Protein AF-A0A3D9ZTB0-F1 (afdb_monomer_lite)

Foldseek 3Di:
DDECAVVLVVCQPPFDPFALVNQVQLLVQLCVVPVQWDWDDDPPQWQWIFTDGPPGTAKIAGGRHLEMEGAPVCQVSSCVSPVRRDYDHDNDQFFQPYAYDPVSCCSPLCVPDPPDPPDDNGTGGNVVSTDRPD

Secondary structure (DSSP, 8-state):
-EE-HHHHHTTTTS--S--HHHHHHHHHHHHTT-TT-EEE--TTT-SEEEEE-SSSEEEEEESSSSEEEE-HHHHHHHHHH-TTSEEEE-S-SSS--EE--HHHHHHTT-SS----TT--TTSB-SGGG-----

pLDDT: mean 88.01, std 11.03, range [34.78, 97.5]

Radius of gyration: 13.87 Å; chains: 1; bounding box: 35×29×36 Å

Organism: NCBI:txid53367

Structure (mmCIF, N/CA/C/O backbone):
data_AF-A0A3D9ZTB0-F1
#
_entry.id   AF-A0A3D9ZTB0-F1
#
loop_
_atom_site.group_PDB
_atom_site.id
_atom_site.type_symbol
_atom_site.label_atom_id
_atom_site.label_alt_id
_atom_site.label_comp_id
_atom_site.label_asym_id
_atom_site.label_entity_id
_atom_site.label_seq_id
_atom_site.pdbx_PDB_ins_code
_atom_site.Cartn_x
_atom_site.Cartn_y
_atom_site.Cartn_z
_atom_site.occupancy
_atom_site.B_iso_or_equiv
_atom_site.auth_seq_id
_atom_site.auth_comp_id
_atom_site.auth_asym_id
_atom_site.auth_atom_id
_atom_site.pdbx_PDB_model_num
ATOM 1 N N . MET A 1 1 ? 12.210 -13.011 3.843 1.00 88.06 1 MET A N 1
ATOM 2 C CA . MET A 1 1 ? 12.135 -12.554 2.445 1.00 88.06 1 MET A CA 1
ATOM 3 C C . MET A 1 1 ? 10.846 -12.997 1.757 1.00 88.06 1 MET A C 1
ATOM 5 O O . MET A 1 1 ? 10.566 -14.187 1.631 1.00 88.06 1 MET A O 1
ATOM 9 N N . ILE A 1 2 ? 10.070 -12.006 1.341 1.00 92.69 2 ILE A N 1
ATOM 10 C CA . ILE A 1 2 ? 8.742 -12.033 0.744 1.00 92.69 2 ILE A CA 1
ATOM 11 C C . ILE A 1 2 ? 8.911 -11.706 -0.740 1.00 92.69 2 ILE A C 1
ATOM 13 O O . ILE A 1 2 ? 9.465 -10.667 -1.091 1.00 92.69 2 ILE A O 1
ATOM 17 N N . ASP A 1 3 ? 8.445 -12.600 -1.609 1.00 94.94 3 ASP A N 1
ATOM 18 C CA . ASP A 1 3 ? 8.518 -12.412 -3.058 1.00 94.94 3 ASP A CA 1
ATOM 19 C C . ASP A 1 3 ? 7.248 -11.740 -3.588 1.00 94.94 3 ASP A C 1
ATOM 21 O O . ASP A 1 3 ? 6.138 -12.250 -3.406 1.00 94.94 3 ASP A O 1
ATOM 25 N N . LEU A 1 4 ? 7.411 -10.584 -4.232 1.00 95.06 4 LEU A N 1
ATOM 26 C CA . LEU A 1 4 ? 6.307 -9.810 -4.791 1.00 95.06 4 LEU A CA 1
ATOM 27 C C . LEU A 1 4 ? 5.884 -10.293 -6.182 1.00 95.06 4 LEU A C 1
ATOM 29 O O . LEU A 1 4 ? 4.791 -9.947 -6.631 1.00 95.06 4 LEU A O 1
ATOM 33 N N . ASP A 1 5 ? 6.696 -11.100 -6.865 1.00 95.06 5 ASP A N 1
ATOM 34 C CA . ASP A 1 5 ? 6.529 -11.398 -8.288 1.00 95.06 5 ASP A CA 1
ATOM 35 C C . ASP A 1 5 ? 5.163 -11.973 -8.636 1.00 95.06 5 ASP A C 1
ATOM 37 O O . ASP A 1 5 ? 4.540 -11.543 -9.606 1.00 95.06 5 ASP A O 1
ATOM 41 N N . ASP A 1 6 ? 4.676 -12.931 -7.850 1.00 92.38 6 ASP A N 1
ATOM 42 C CA . ASP A 1 6 ? 3.381 -13.563 -8.101 1.00 92.38 6 ASP A CA 1
ATOM 43 C C . ASP A 1 6 ? 2.226 -12.567 -7.964 1.00 92.38 6 ASP A C 1
ATOM 45 O O . ASP A 1 6 ? 1.279 -12.608 -8.752 1.00 92.38 6 ASP A O 1
ATOM 49 N N . THR A 1 7 ? 2.339 -11.631 -7.018 1.00 92.62 7 THR A N 1
ATOM 50 C CA . THR A 1 7 ? 1.354 -10.562 -6.820 1.00 92.62 7 THR A CA 1
ATOM 51 C C . THR A 1 7 ? 1.404 -9.571 -7.979 1.00 92.62 7 THR A C 1
ATOM 53 O O . THR A 1 7 ? 0.384 -9.294 -8.607 1.00 92.62 7 THR A O 1
ATOM 56 N N . LEU A 1 8 ? 2.595 -9.073 -8.314 1.00 93.00 8 LEU A N 1
ATOM 57 C CA . LEU A 1 8 ? 2.764 -8.043 -9.340 1.00 93.00 8 LEU A CA 1
ATOM 58 C C . LEU A 1 8 ? 2.429 -8.565 -10.739 1.00 93.00 8 LEU A C 1
ATOM 60 O O . LEU A 1 8 ? 1.814 -7.856 -11.537 1.00 93.00 8 LEU A O 1
ATOM 64 N N . ARG A 1 9 ? 2.766 -9.826 -11.035 1.00 93.69 9 ARG A N 1
ATOM 65 C CA . ARG A 1 9 ? 2.491 -10.459 -12.331 1.00 93.69 9 ARG A CA 1
ATOM 66 C C . ARG A 1 9 ? 1.000 -10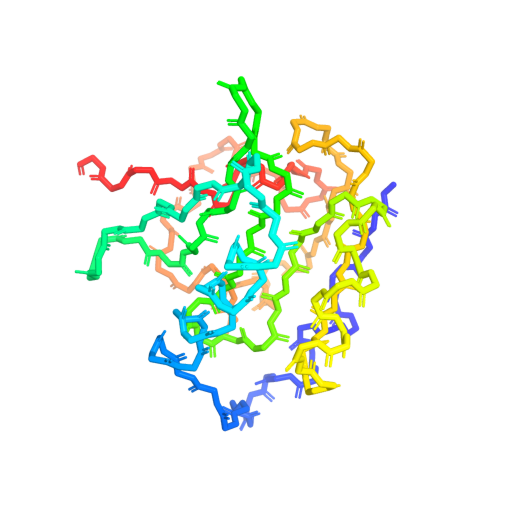.491 -12.660 1.00 93.69 9 ARG A C 1
ATOM 68 O O . ARG A 1 9 ? 0.659 -10.413 -13.837 1.00 93.69 9 ARG A O 1
ATOM 75 N N . ALA A 1 10 ? 0.123 -10.552 -11.656 1.00 90.25 10 ALA A N 1
ATOM 76 C CA . ALA A 1 10 ? -1.325 -10.518 -11.858 1.00 90.25 10 ALA A CA 1
ATOM 77 C C . ALA A 1 10 ? -1.830 -9.184 -12.441 1.00 90.25 10 ALA A C 1
ATOM 79 O O . ALA A 1 10 ? -2.918 -9.147 -13.014 1.00 90.25 10 ALA A O 1
ATOM 80 N N . TRP A 1 11 ? -1.055 -8.104 -12.318 1.00 90.38 11 TRP A N 1
ATOM 81 C CA . TRP A 1 11 ? -1.440 -6.761 -12.767 1.00 90.38 11 TRP A CA 1
ATOM 82 C C . TRP A 1 11 ? -0.719 -6.304 -14.035 1.00 90.38 11 TRP A C 1
ATOM 84 O O . TRP A 1 11 ? -1.085 -5.285 -14.625 1.00 90.38 11 TRP A O 1
ATOM 94 N N . VAL A 1 12 ? 0.278 -7.059 -14.499 1.00 88.81 12 VAL A N 1
ATOM 95 C CA . VAL A 1 12 ? 0.994 -6.738 -15.737 1.00 88.81 12 VAL A CA 1
ATOM 96 C C . VAL A 1 12 ? 0.054 -6.876 -16.935 1.00 88.81 12 VAL A C 1
ATOM 98 O O . VAL A 1 12 ? -0.514 -7.935 -17.188 1.00 88.81 12 VAL A O 1
ATOM 101 N N . GLY A 1 13 ? -0.098 -5.791 -17.698 1.00 82.56 13 GLY A N 1
ATOM 102 C CA . GLY A 1 13 ? -0.901 -5.756 -18.927 1.00 82.56 13 GLY A CA 1
ATOM 103 C C . GLY A 1 13 ? -2.418 -5.671 -18.721 1.00 82.56 13 GLY A C 1
ATOM 104 O O . GLY A 1 13 ? -3.142 -5.444 -19.687 1.00 82.56 13 GLY A O 1
ATOM 105 N N . SER A 1 14 ? -2.899 -5.798 -17.484 1.00 83.25 14 SER A N 1
ATOM 106 C CA . SER A 1 14 ? -4.304 -5.619 -17.121 1.00 83.25 14 SER A CA 1
ATOM 107 C C . SER A 1 14 ? -4.378 -4.935 -15.756 1.00 83.25 14 SER A C 1
ATOM 109 O O . SER A 1 14 ? -4.526 -5.620 -14.740 1.00 83.25 14 SER A O 1
ATOM 111 N N . PRO A 1 15 ? -4.236 -3.598 -15.708 1.00 76.50 15 PRO A N 1
ATOM 112 C CA . PRO A 1 15 ? -4.261 -2.884 -14.446 1.00 76.50 15 PRO A CA 1
ATOM 113 C C . PRO A 1 15 ? -5.617 -3.098 -13.751 1.00 76.50 15 PRO A C 1
ATOM 115 O O . PRO A 1 15 ? -6.657 -3.115 -14.416 1.00 76.50 15 PRO A O 1
ATOM 118 N N . PRO A 1 16 ? -5.617 -3.289 -12.426 1.00 84.56 16 PRO A N 1
ATOM 119 C CA . PRO A 1 16 ? -6.837 -3.482 -11.655 1.00 84.56 16 PRO A CA 1
ATOM 120 C C . PRO A 1 16 ? -7.722 -2.231 -11.695 1.00 84.56 16 PRO A C 1
ATOM 122 O O . PRO A 1 16 ? -7.234 -1.116 -11.883 1.00 84.56 16 PRO A O 1
ATOM 125 N N . GLU A 1 17 ? -9.024 -2.401 -11.451 1.00 88.50 17 GLU A N 1
ATOM 126 C CA . GLU A 1 17 ? -9.951 -1.286 -11.215 1.00 88.50 17 GLU A CA 1
ATOM 127 C C . GLU A 1 17 ? -9.675 -0.654 -9.836 1.00 88.50 17 GLU A C 1
ATOM 129 O O . GLU A 1 17 ? -10.421 -0.823 -8.874 1.00 88.50 17 GLU A O 1
ATOM 134 N N . TRP A 1 18 ? -8.550 0.052 -9.731 1.00 94.25 18 TRP A N 1
ATOM 135 C CA . TRP A 1 18 ? -8.067 0.721 -8.529 1.00 94.25 18 TRP A CA 1
ATOM 136 C C . TRP A 1 18 ? -7.726 2.183 -8.822 1.00 94.25 18 TRP A C 1
ATOM 138 O O . TRP A 1 18 ? -7.476 2.573 -9.961 1.00 94.25 18 TRP A O 1
ATOM 148 N N . SER A 1 19 ? -7.763 3.028 -7.794 1.00 93.88 19 SER A N 1
ATOM 149 C CA . SER A 1 19 ? -7.476 4.459 -7.927 1.00 93.88 19 SER A CA 1
ATOM 150 C C . SER A 1 19 ? -6.984 5.048 -6.614 1.00 93.88 19 SER A C 1
ATOM 152 O O . SER A 1 19 ? -7.267 4.509 -5.543 1.00 93.88 19 SER A O 1
ATOM 154 N N . SER A 1 20 ? -6.356 6.220 -6.689 1.00 94.50 20 SER A N 1
ATOM 155 C CA . SER A 1 20 ? -5.921 6.969 -5.508 1.00 94.50 20 SER A CA 1
ATOM 156 C C . SER A 1 20 ? -7.092 7.285 -4.574 1.00 94.50 20 SER A C 1
ATOM 158 O O . SER A 1 20 ? -6.991 7.109 -3.366 1.00 94.50 20 SER A O 1
ATOM 160 N N . ALA A 1 21 ? -8.259 7.617 -5.132 1.00 95.75 21 ALA A N 1
ATOM 161 C CA . ALA A 1 21 ? -9.482 7.816 -4.359 1.00 95.75 21 ALA A CA 1
ATOM 162 C C . ALA A 1 21 ? -9.978 6.529 -3.669 1.00 95.75 21 ALA A C 1
ATOM 164 O O . ALA A 1 21 ? -10.614 6.604 -2.619 1.00 95.75 21 ALA A O 1
ATOM 165 N N . ALA A 1 22 ? -9.746 5.347 -4.251 1.00 96.50 22 ALA A N 1
ATOM 166 C CA . ALA A 1 22 ? -10.058 4.075 -3.598 1.00 96.50 22 ALA A CA 1
ATOM 167 C C . ALA A 1 22 ? -9.080 3.784 -2.452 1.00 96.50 22 ALA A C 1
ATOM 169 O O . ALA A 1 22 ? -9.534 3.486 -1.346 1.00 96.50 22 ALA A O 1
ATOM 170 N N . ALA A 1 23 ? -7.779 3.972 -2.687 1.00 96.94 23 ALA A N 1
ATOM 171 C CA . ALA A 1 23 ? -6.742 3.840 -1.667 1.00 96.94 23 ALA A CA 1
ATOM 172 C C . ALA A 1 23 ? -6.988 4.778 -0.475 1.00 96.94 23 ALA A C 1
ATOM 174 O O . ALA A 1 23 ? -6.985 4.337 0.673 1.00 96.94 23 ALA A O 1
ATOM 175 N N . GLU A 1 24 ? -7.295 6.051 -0.733 1.00 97.06 24 GLU A N 1
ATOM 176 C CA . GLU A 1 24 ? -7.562 7.043 0.311 1.00 97.06 24 GLU A CA 1
ATOM 177 C C . GLU A 1 24 ? -8.804 6.678 1.133 1.00 97.06 24 GLU A C 1
ATOM 179 O O . GLU A 1 24 ? -8.791 6.757 2.363 1.00 97.06 24 GLU A O 1
ATOM 184 N N . ARG A 1 25 ? -9.883 6.228 0.476 1.00 97.00 25 ARG A N 1
ATOM 185 C CA . ARG A 1 25 ? -11.085 5.749 1.178 1.00 97.00 25 ARG A CA 1
ATOM 186 C C . ARG A 1 25 ? -10.789 4.536 2.052 1.00 97.00 25 ARG A C 1
ATOM 188 O O . ARG A 1 25 ? -11.340 4.459 3.149 1.00 97.00 25 ARG A O 1
ATOM 195 N N . LEU A 1 26 ? -9.967 3.601 1.573 1.00 97.50 26 LEU A N 1
ATOM 196 C CA . LEU A 1 26 ? -9.545 2.439 2.351 1.00 97.50 26 LEU A CA 1
ATOM 197 C C . LEU A 1 26 ? -8.752 2.881 3.587 1.00 97.50 26 LEU A C 1
ATOM 199 O O . LEU A 1 26 ? -9.135 2.531 4.701 1.00 97.50 26 LEU A O 1
ATOM 203 N N . ALA A 1 27 ? -7.718 3.705 3.406 1.00 97.19 27 ALA A N 1
ATOM 204 C CA . ALA A 1 27 ? -6.882 4.192 4.500 1.00 97.19 27 ALA A CA 1
ATOM 205 C C . ALA A 1 27 ? -7.705 4.949 5.554 1.00 97.19 27 ALA A C 1
ATOM 207 O O . ALA A 1 27 ? -7.664 4.608 6.734 1.00 97.19 27 ALA A O 1
ATOM 208 N N . LYS A 1 28 ? -8.550 5.900 5.133 1.00 96.62 28 LYS A N 1
ATOM 209 C CA . LYS A 1 28 ? -9.437 6.642 6.046 1.00 96.62 28 LYS A CA 1
ATOM 210 C C . LYS A 1 28 ? -10.423 5.737 6.778 1.00 96.62 28 LYS A C 1
ATOM 212 O O . LYS A 1 28 ? -10.718 5.988 7.940 1.00 96.62 28 LYS A O 1
ATOM 217 N N . ARG A 1 29 ? -10.944 4.691 6.126 1.00 96.69 29 ARG A N 1
ATOM 218 C CA . ARG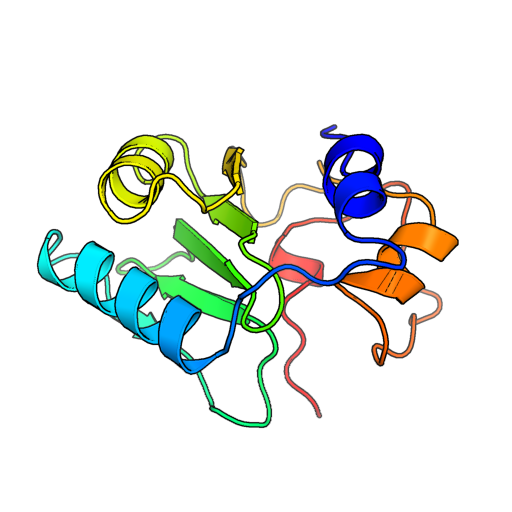 A 1 29 ? -11.851 3.726 6.766 1.00 96.69 29 ARG A CA 1
ATOM 219 C C . ARG A 1 29 ? -11.142 2.926 7.855 1.00 96.69 29 ARG A C 1
ATOM 221 O O . ARG A 1 29 ? -11.739 2.709 8.903 1.00 96.69 29 ARG A O 1
ATOM 228 N N . VAL A 1 30 ? -9.910 2.487 7.602 1.00 96.12 30 VAL A N 1
ATOM 229 C CA . VAL A 1 30 ? -9.109 1.749 8.589 1.00 96.12 30 VAL A CA 1
ATOM 230 C C . VAL A 1 30 ? -8.736 2.655 9.761 1.00 96.12 30 VAL A C 1
ATOM 232 O O . VAL A 1 30 ? -8.984 2.271 10.899 1.00 96.12 30 VAL A O 1
ATOM 235 N N . ALA A 1 31 ? -8.246 3.868 9.491 1.00 95.56 31 ALA A N 1
ATOM 236 C CA . ALA A 1 31 ? -7.904 4.844 10.526 1.00 95.56 31 ALA A CA 1
ATOM 237 C C . ALA A 1 31 ? -9.118 5.267 11.371 1.00 95.56 31 ALA A C 1
ATOM 239 O O . ALA A 1 31 ? -9.038 5.339 12.586 1.00 95.56 31 ALA A O 1
ATOM 240 N N . ALA A 1 32 ? -10.297 5.452 10.767 1.00 93.88 32 ALA A N 1
ATOM 241 C CA . ALA A 1 32 ? -11.514 5.775 11.520 1.00 93.88 32 ALA A CA 1
ATOM 242 C C . ALA A 1 32 ? -11.971 4.662 12.489 1.00 93.88 32 ALA A C 1
ATOM 244 O O . ALA A 1 32 ? -12.824 4.910 13.338 1.00 93.88 32 ALA A O 1
ATOM 245 N N . GLY A 1 33 ? -11.462 3.435 12.334 1.00 90.81 33 GLY A N 1
ATOM 246 C CA . GLY A 1 33 ? -11.711 2.315 13.242 1.00 90.81 33 GLY A CA 1
ATOM 247 C C . GLY A 1 33 ? -10.626 2.117 14.305 1.00 90.81 33 GLY A C 1
ATOM 248 O O . GLY A 1 33 ? -10.684 1.120 15.028 1.00 90.81 33 GLY A O 1
ATOM 249 N N . ASP A 1 34 ? -9.629 3.002 14.367 1.00 89.56 34 ASP A N 1
ATOM 250 C CA . ASP A 1 34 ? -8.477 2.903 15.257 1.00 89.56 34 ASP A CA 1
ATOM 251 C C . ASP A 1 34 ? -7.958 4.303 15.623 1.00 89.56 34 ASP A C 1
ATOM 253 O O . ASP A 1 34 ? -7.255 4.936 14.840 1.00 89.56 34 ASP A O 1
ATOM 257 N N . ASP A 1 35 ? -8.292 4.782 16.825 1.00 85.06 35 ASP A N 1
ATOM 258 C CA . ASP A 1 35 ? -7.937 6.135 17.288 1.00 85.06 35 ASP A CA 1
ATOM 259 C C . ASP A 1 35 ? -6.417 6.380 17.376 1.00 85.06 35 ASP A C 1
ATOM 261 O O . ASP A 1 35 ? -5.992 7.520 17.555 1.00 85.06 35 ASP A O 1
ATOM 265 N N . GLN A 1 36 ? -5.599 5.329 17.259 1.00 89.31 36 GLN A N 1
ATOM 266 C CA . GLN A 1 36 ? -4.140 5.416 17.242 1.00 89.31 36 GLN A CA 1
ATOM 267 C C . GLN A 1 36 ? -3.561 5.533 15.829 1.00 89.31 36 GLN A C 1
ATOM 269 O O . GLN A 1 36 ? -2.348 5.631 15.697 1.00 89.31 36 GLN A O 1
ATOM 274 N N . LEU A 1 37 ? -4.379 5.492 14.772 1.00 93.50 37 LEU A N 1
ATOM 275 C CA . LEU A 1 37 ? -3.906 5.571 13.392 1.00 93.50 37 LEU A CA 1
ATOM 276 C C . LEU A 1 37 ? -4.212 6.920 12.748 1.00 93.50 37 LEU A C 1
ATOM 278 O O . LEU A 1 37 ? -5.366 7.325 12.605 1.00 93.50 37 LEU A O 1
ATOM 282 N N . ALA A 1 38 ? -3.170 7.560 12.232 1.00 94.19 38 ALA A N 1
ATOM 283 C CA . ALA A 1 38 ? -3.269 8.721 11.363 1.00 94.19 38 ALA A CA 1
ATOM 284 C C . ALA A 1 38 ? -3.003 8.338 9.900 1.00 94.19 38 ALA A C 1
ATOM 286 O O . ALA A 1 38 ? -2.168 7.485 9.598 1.00 94.19 38 ALA A O 1
ATOM 287 N N . VAL A 1 39 ? -3.704 9.001 8.976 1.00 95.06 39 VAL A N 1
ATOM 288 C CA . VAL A 1 39 ? -3.431 8.909 7.535 1.00 95.06 39 VAL A CA 1
ATOM 289 C C . VAL A 1 39 ? -2.481 10.037 7.145 1.00 95.06 39 VAL A C 1
ATOM 291 O O . VAL A 1 39 ? -2.801 11.202 7.375 1.00 95.06 39 VAL A O 1
ATOM 294 N N . SER A 1 40 ? -1.360 9.694 6.514 1.00 92.06 40 SER A N 1
ATOM 295 C CA . SER A 1 40 ? -0.404 10.640 5.930 1.00 92.06 40 SER A CA 1
ATOM 296 C C . SER A 1 40 ? -0.232 10.348 4.440 1.00 92.06 40 SER A C 1
ATOM 298 O O . SER A 1 40 ? 0.072 9.215 4.060 1.00 92.06 40 SER A O 1
ATOM 300 N N . TRP A 1 41 ? -0.509 11.343 3.596 1.00 91.81 41 TRP A N 1
ATOM 301 C CA . TRP A 1 41 ? -0.413 11.246 2.139 1.00 91.81 41 TRP A CA 1
ATOM 302 C C . TRP A 1 41 ? -0.478 12.630 1.494 1.00 91.81 41 TRP A C 1
ATOM 304 O O . TRP A 1 41 ? -1.408 13.389 1.785 1.00 91.81 41 TRP A O 1
ATOM 314 N N . GLU A 1 42 ? 0.451 12.920 0.586 1.00 87.62 42 GLU A N 1
ATOM 315 C CA . GLU A 1 42 ? 0.461 14.125 -0.247 1.00 87.62 42 GLU A CA 1
ATOM 316 C C . GLU A 1 42 ? 0.026 13.785 -1.689 1.00 87.62 42 GLU A C 1
ATOM 318 O O . GLU A 1 42 ? 0.786 13.200 -2.469 1.00 87.62 42 GLU A O 1
ATOM 323 N N . PRO A 1 43 ? -1.232 14.089 -2.082 1.00 87.06 43 PRO A N 1
ATOM 324 C CA . PRO A 1 43 ? -1.754 13.679 -3.381 1.00 87.06 43 PRO A CA 1
ATOM 325 C C . PRO A 1 43 ? -1.001 14.323 -4.548 1.00 87.06 43 PRO A C 1
ATOM 327 O O . PRO A 1 43 ? -1.042 15.538 -4.725 1.00 87.06 43 PRO A O 1
ATOM 330 N N . GLY A 1 44 ? -0.424 13.488 -5.410 1.00 82.12 44 GLY A N 1
ATOM 331 C CA . GLY A 1 44 ? 0.325 13.920 -6.595 1.00 82.12 44 GLY A CA 1
ATOM 332 C C . GLY A 1 44 ? 1.831 13.732 -6.453 1.00 82.12 44 GLY A C 1
ATOM 333 O O . GLY A 1 44 ? 2.477 13.483 -7.469 1.00 82.12 44 GLY A O 1
ATOM 334 N N . ASP A 1 45 ? 2.325 13.739 -5.216 1.00 81.44 45 ASP A N 1
ATOM 335 C CA . ASP A 1 45 ? 3.742 13.573 -4.889 1.00 81.44 45 ASP A CA 1
ATOM 336 C C . ASP A 1 45 ? 4.014 12.143 -4.381 1.00 81.44 45 ASP A C 1
ATOM 338 O O . ASP A 1 45 ? 4.961 11.489 -4.816 1.00 81.44 45 ASP A O 1
ATOM 342 N N . ASP A 1 46 ? 3.092 11.588 -3.586 1.00 85.69 46 ASP A N 1
ATOM 343 C CA . ASP A 1 46 ? 3.229 10.256 -2.993 1.00 85.69 46 ASP A CA 1
ATOM 344 C C . ASP A 1 46 ? 2.488 9.151 -3.770 1.00 85.69 46 ASP A C 1
ATOM 346 O O . ASP A 1 46 ? 1.269 9.208 -4.003 1.00 85.69 46 ASP A O 1
ATOM 350 N N . GLU A 1 47 ? 3.192 8.050 -4.064 1.00 89.19 47 GLU A N 1
ATOM 351 C CA . GLU A 1 47 ? 2.594 6.828 -4.634 1.00 89.19 47 GLU A CA 1
ATOM 352 C C . GLU A 1 47 ? 1.985 5.881 -3.577 1.00 89.19 47 GLU A C 1
ATOM 354 O O . GLU A 1 47 ? 1.258 4.932 -3.920 1.00 89.19 47 GLU A O 1
ATOM 359 N N . TRP A 1 48 ? 2.233 6.167 -2.297 1.00 92.12 48 TRP A N 1
ATOM 360 C CA . TRP A 1 48 ? 1.830 5.362 -1.147 1.00 92.12 48 TRP A CA 1
ATOM 361 C C . TRP A 1 48 ? 1.155 6.219 -0.077 1.00 92.12 48 TRP A C 1
ATOM 363 O O . TRP A 1 48 ? 1.635 7.282 0.292 1.00 92.12 48 TRP A O 1
ATOM 373 N N . ILE A 1 49 ? 0.044 5.725 0.458 1.00 94.25 49 ILE A N 1
ATOM 374 C CA . ILE A 1 49 ? -0.664 6.322 1.591 1.00 94.25 49 ILE A CA 1
ATOM 375 C C . ILE A 1 49 ? -0.171 5.641 2.860 1.00 94.25 49 ILE A C 1
ATOM 377 O O . ILE A 1 49 ? -0.313 4.423 2.975 1.00 94.25 49 ILE A O 1
ATOM 381 N N . ARG A 1 50 ? 0.369 6.401 3.814 1.00 94.19 50 ARG A N 1
ATOM 382 C CA . ARG A 1 50 ? 0.856 5.888 5.100 1.00 94.19 50 ARG A CA 1
ATOM 383 C C . ARG A 1 50 ? -0.255 5.879 6.150 1.00 94.19 50 ARG A C 1
ATOM 385 O O . ARG A 1 50 ? -1.006 6.843 6.291 1.00 94.19 50 ARG A O 1
ATOM 392 N N . LEU A 1 51 ? -0.339 4.780 6.893 1.00 94.12 51 LEU A N 1
ATOM 393 C CA . LEU A 1 51 ? -1.087 4.637 8.139 1.00 94.12 51 LEU A CA 1
ATOM 394 C C . LEU A 1 51 ? -0.059 4.556 9.268 1.00 94.12 51 LEU A C 1
ATOM 396 O O . LEU A 1 51 ? 0.624 3.540 9.410 1.00 94.12 51 LEU A O 1
ATOM 400 N N . ALA A 1 52 ? 0.079 5.639 10.024 1.00 91.50 52 ALA A N 1
ATOM 401 C CA . ALA A 1 52 ? 1.081 5.772 11.077 1.00 91.50 52 ALA A CA 1
ATOM 402 C C . ALA A 1 52 ? 0.434 5.733 12.465 1.00 91.50 52 ALA A C 1
ATOM 404 O O . ALA A 1 52 ? -0.650 6.287 12.655 1.00 91.50 52 ALA A O 1
ATOM 405 N N . GLY A 1 53 ? 1.105 5.057 13.398 1.00 85.31 53 GLY A N 1
ATOM 406 C CA . GLY A 1 53 ? 0.867 5.168 14.834 1.00 85.31 53 GLY A CA 1
ATOM 407 C C . GLY A 1 53 ? 1.591 6.373 15.439 1.00 85.31 53 GLY A C 1
ATOM 408 O O . GLY A 1 53 ? 2.094 7.219 14.703 1.00 85.31 53 GLY A O 1
ATOM 409 N N . ASP A 1 54 ? 1.670 6.423 16.772 1.00 78.44 54 ASP A N 1
ATOM 410 C CA . ASP A 1 54 ? 2.332 7.516 17.504 1.00 78.44 54 ASP A CA 1
ATOM 411 C C . ASP A 1 54 ? 3.791 7.741 17.057 1.00 78.44 54 ASP A C 1
ATOM 413 O O . ASP A 1 54 ? 4.191 8.893 16.904 1.00 78.44 54 ASP A O 1
ATOM 417 N N . ASP A 1 55 ? 4.548 6.669 16.782 1.00 75.75 55 ASP A N 1
ATOM 418 C CA . ASP A 1 55 ? 5.972 6.768 16.423 1.00 75.75 55 ASP A CA 1
ATOM 419 C C . ASP A 1 55 ? 6.374 6.008 15.137 1.00 75.75 55 ASP A C 1
ATOM 421 O O . ASP A 1 55 ? 7.444 6.279 14.600 1.00 75.75 55 ASP A O 1
ATOM 425 N N . ASP A 1 56 ? 5.524 5.123 14.588 1.00 87.12 56 ASP A N 1
ATOM 426 C CA . ASP A 1 56 ? 5.916 4.196 13.509 1.00 87.12 56 ASP A CA 1
ATOM 427 C C . ASP A 1 56 ? 4.874 4.058 12.385 1.00 8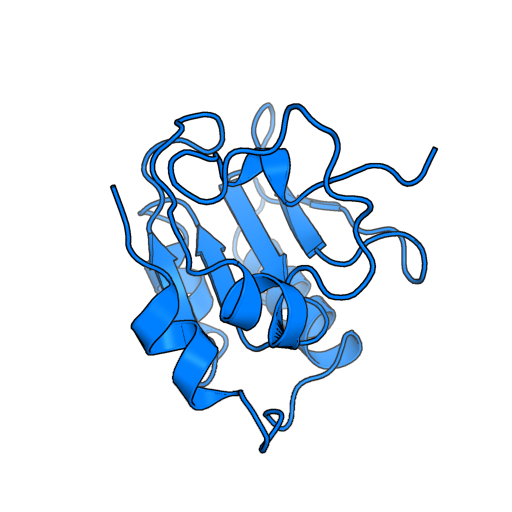7.12 56 ASP A C 1
ATOM 429 O O . ASP A 1 56 ? 3.657 4.124 12.603 1.00 87.12 56 ASP A O 1
ATOM 433 N N . VAL A 1 57 ? 5.343 3.785 11.161 1.00 90.56 57 VAL A N 1
ATOM 434 C CA . VAL A 1 57 ? 4.475 3.398 10.038 1.00 90.56 57 VAL A CA 1
ATOM 435 C C . VAL A 1 57 ? 4.004 1.961 10.241 1.00 90.56 57 VAL A C 1
ATOM 437 O O . VAL A 1 57 ? 4.794 1.023 10.262 1.00 90.56 57 VAL A O 1
ATOM 440 N N . ARG A 1 58 ? 2.688 1.778 10.352 1.00 92.25 58 ARG A N 1
ATOM 441 C CA . ARG A 1 58 ? 2.064 0.472 10.606 1.00 92.25 58 ARG A CA 1
ATOM 442 C C . ARG A 1 58 ? 1.545 -0.200 9.342 1.00 92.25 58 ARG A C 1
ATOM 444 O O . ARG A 1 58 ? 1.433 -1.425 9.274 1.00 92.25 58 ARG A O 1
ATOM 451 N N . ALA A 1 59 ? 1.193 0.602 8.341 1.00 94.56 59 ALA A N 1
ATOM 452 C CA . ALA A 1 59 ? 0.832 0.116 7.020 1.00 94.56 59 ALA A CA 1
ATOM 453 C C . ALA A 1 59 ? 1.021 1.185 5.941 1.00 94.56 59 ALA A C 1
ATOM 455 O O . ALA A 1 59 ? 0.950 2.385 6.208 1.00 94.56 59 ALA A O 1
ATOM 456 N N . THR A 1 60 ? 1.165 0.738 4.699 1.00 95.31 60 THR A N 1
ATOM 457 C CA . THR A 1 60 ? 1.090 1.572 3.503 1.00 95.31 60 THR A CA 1
ATOM 458 C C . THR A 1 60 ? 0.158 0.976 2.467 1.00 95.31 60 THR A C 1
ATOM 460 O O . THR A 1 60 ? 0.047 -0.240 2.334 1.00 95.31 60 THR A O 1
ATOM 463 N N . VAL A 1 61 ? -0.546 1.839 1.735 1.00 96.25 61 VAL A N 1
ATOM 464 C CA . VAL A 1 61 ? -1.494 1.456 0.680 1.00 96.25 61 VAL A CA 1
ATOM 465 C C . VAL A 1 61 ? -1.092 2.137 -0.619 1.00 96.25 61 VAL A C 1
ATOM 467 O O . VAL A 1 61 ? -0.980 3.360 -0.668 1.00 96.25 61 VAL A O 1
ATOM 470 N N . HIS A 1 62 ? -0.909 1.371 -1.688 1.00 94.44 62 HIS A N 1
ATOM 471 C CA . HIS A 1 62 ? -0.524 1.937 -2.974 1.00 94.44 62 HIS A CA 1
ATOM 472 C C . HIS A 1 62 ? -1.707 2.661 -3.635 1.00 94.44 62 HIS A C 1
ATOM 474 O O . HIS A 1 62 ? -2.827 2.153 -3.702 1.00 94.44 62 HIS A O 1
ATOM 480 N N . VAL A 1 63 ? -1.466 3.847 -4.198 1.00 93.19 63 VAL A N 1
ATOM 481 C CA . VAL A 1 63 ? -2.501 4.637 -4.883 1.00 93.19 63 VAL A CA 1
ATOM 482 C C . VAL A 1 63 ? -2.932 4.081 -6.251 1.00 93.19 63 VAL A C 1
ATOM 484 O O . VAL A 1 63 ? -4.012 4.423 -6.727 1.00 93.19 63 VAL A O 1
ATOM 487 N N . ARG A 1 64 ? -2.124 3.231 -6.906 1.00 90.88 64 ARG A N 1
ATOM 488 C CA . ARG A 1 64 ? -2.400 2.700 -8.264 1.00 90.88 64 ARG A CA 1
ATOM 489 C C . ARG A 1 64 ? -2.746 1.218 -8.321 1.00 90.88 64 ARG A C 1
ATOM 491 O O . ARG A 1 64 ? -3.442 0.806 -9.242 1.00 90.88 64 ARG A O 1
ATOM 498 N N . TYR A 1 65 ? -2.319 0.445 -7.331 1.00 93.19 65 TYR A N 1
ATOM 499 C CA . TYR A 1 65 ? -2.599 -0.986 -7.249 1.00 93.19 65 TYR A CA 1
ATOM 500 C C . TYR A 1 65 ? -3.313 -1.300 -5.932 1.00 93.19 65 TYR A C 1
ATOM 502 O O . TYR A 1 65 ? -3.011 -0.651 -4.932 1.00 93.19 65 TYR A O 1
ATOM 510 N N . PRO A 1 66 ? -4.230 -2.286 -5.893 1.00 95.56 66 PRO A N 1
ATOM 511 C CA . PRO A 1 66 ? -4.891 -2.752 -4.682 1.00 95.56 66 PRO A CA 1
ATOM 512 C C . PRO A 1 66 ? -3.894 -3.575 -3.858 1.00 95.56 66 PRO A C 1
ATOM 514 O O . PRO A 1 66 ? -4.056 -4.779 -3.670 1.00 95.56 66 PRO A O 1
ATOM 517 N N . LEU A 1 67 ? -2.827 -2.919 -3.414 1.00 95.75 67 LEU A N 1
ATOM 518 C CA . LEU A 1 67 ? -1.706 -3.473 -2.678 1.00 95.75 67 LEU A CA 1
ATOM 519 C C . LEU A 1 67 ? -1.528 -2.677 -1.393 1.00 95.75 67 LEU A C 1
ATOM 521 O O . LEU A 1 67 ? -1.502 -1.445 -1.420 1.00 95.75 67 LEU A O 1
ATOM 525 N N . ALA A 1 68 ? -1.354 -3.391 -0.291 1.00 96.81 68 ALA A N 1
ATOM 526 C CA . ALA A 1 68 ? -0.936 -2.810 0.965 1.00 96.81 68 ALA A CA 1
ATOM 527 C C . ALA A 1 68 ? 0.161 -3.649 1.618 1.00 96.81 68 ALA A C 1
ATOM 529 O O . ALA A 1 68 ? 0.102 -4.882 1.598 1.00 96.81 68 ALA A O 1
ATOM 530 N N . PHE A 1 69 ? 1.117 -2.971 2.241 1.00 95.88 69 PHE A N 1
ATOM 531 C CA . PHE A 1 69 ? 2.027 -3.565 3.210 1.00 95.88 69 PHE A CA 1
ATOM 532 C C . PHE A 1 69 ? 1.541 -3.190 4.597 1.00 95.88 69 PHE A C 1
ATOM 534 O O . PHE A 1 69 ? 1.164 -2.045 4.822 1.00 95.88 69 PHE A O 1
ATOM 541 N N . ALA A 1 70 ? 1.478 -4.142 5.515 1.00 95.19 70 ALA A N 1
ATOM 542 C CA . ALA A 1 70 ? 0.951 -3.882 6.845 1.00 95.19 70 ALA A CA 1
ATOM 543 C C . ALA A 1 70 ? 1.565 -4.806 7.882 1.00 95.19 70 ALA A C 1
ATOM 545 O O . ALA A 1 70 ? 1.866 -5.962 7.580 1.00 95.19 70 ALA A O 1
ATOM 546 N N . ASP A 1 71 ? 1.655 -4.332 9.117 1.00 92.12 71 ASP A N 1
ATOM 547 C CA . ASP A 1 71 ? 1.912 -5.213 10.245 1.00 92.12 71 ASP A CA 1
ATOM 548 C C . ASP A 1 71 ? 0.788 -6.253 10.430 1.00 92.12 71 ASP A C 1
ATOM 550 O O . ASP A 1 71 ? -0.320 -6.156 9.883 1.00 92.12 71 ASP A O 1
ATOM 554 N N . HIS A 1 72 ? 1.066 -7.278 11.233 1.00 90.56 72 HIS A N 1
ATOM 555 C CA . HIS A 1 72 ? 0.131 -8.377 11.463 1.00 90.56 72 HIS A CA 1
ATOM 556 C C . HIS A 1 72 ? -1.230 -7.947 12.032 1.00 90.56 72 HIS A C 1
ATOM 558 O O . HIS A 1 72 ? -2.233 -8.612 11.756 1.00 90.56 72 HIS A O 1
ATOM 564 N N . GLU A 1 73 ? -1.290 -6.864 12.806 1.00 88.88 73 GLU A N 1
ATOM 565 C CA . GLU A 1 73 ? -2.528 -6.399 13.434 1.00 88.88 73 GLU A CA 1
ATOM 566 C C . GLU A 1 73 ? -3.437 -5.691 12.421 1.00 88.88 73 GLU A C 1
ATOM 568 O O . GLU A 1 73 ? -4.664 -5.850 12.460 1.00 88.88 73 GLU A O 1
ATOM 573 N N . LEU A 1 74 ? -2.853 -4.958 11.470 1.00 92.88 74 LEU A N 1
ATOM 574 C CA . LEU A 1 74 ? -3.597 -4.224 10.447 1.00 92.88 74 LEU A CA 1
ATOM 575 C C . LEU A 1 74 ? -3.978 -5.066 9.232 1.00 92.88 74 LEU A C 1
ATOM 577 O O . LEU A 1 74 ? -4.949 -4.721 8.552 1.00 92.88 74 LEU A O 1
ATOM 581 N N . VAL A 1 75 ? -3.322 -6.209 8.995 1.00 95.38 75 VAL A N 1
ATOM 582 C CA . VAL A 1 75 ? -3.673 -7.124 7.891 1.00 95.38 75 VAL A CA 1
ATOM 583 C C . VAL A 1 75 ? -5.160 -7.482 7.896 1.00 95.38 75 VAL A C 1
ATOM 585 O O . VAL A 1 75 ? -5.828 -7.409 6.860 1.00 95.38 75 VAL A O 1
ATOM 588 N N . ALA A 1 76 ? -5.699 -7.868 9.055 1.00 93.50 76 ALA A N 1
ATOM 589 C CA . ALA A 1 76 ? -7.102 -8.261 9.165 1.00 93.50 76 ALA A CA 1
ATOM 590 C C . ALA A 1 76 ? -8.049 -7.071 8.945 1.00 93.50 76 ALA A C 1
ATOM 592 O O . ALA A 1 76 ? -9.073 -7.223 8.277 1.00 93.50 76 ALA A O 1
ATOM 593 N N . LYS A 1 77 ? -7.691 -5.884 9.455 1.00 95.44 77 LYS A N 1
ATOM 594 C CA . LYS A 1 77 ? -8.494 -4.662 9.306 1.00 95.44 77 LYS A CA 1
ATOM 595 C C . LYS A 1 77 ? -8.565 -4.217 7.845 1.00 95.44 77 LYS A C 1
ATOM 597 O O . LYS A 1 77 ? -9.656 -3.944 7.353 1.00 95.44 77 LYS A O 1
ATOM 602 N N . LEU A 1 78 ? -7.436 -4.217 7.135 1.00 96.56 78 LEU A N 1
ATOM 603 C CA . LEU A 1 78 ? -7.364 -3.861 5.714 1.00 96.56 78 LEU A CA 1
ATOM 604 C C . LEU A 1 78 ? -8.185 -4.820 4.843 1.00 96.56 78 LEU A C 1
ATOM 606 O O . LEU A 1 78 ? -9.015 -4.370 4.057 1.00 96.56 78 LEU A O 1
ATOM 610 N N . ARG A 1 79 ? -8.033 -6.138 5.040 1.00 95.88 79 ARG A N 1
ATOM 611 C CA . ARG A 1 79 ? -8.803 -7.150 4.290 1.00 95.88 79 ARG A CA 1
ATOM 612 C C . ARG A 1 79 ? -10.304 -7.085 4.571 1.00 95.88 79 ARG A C 1
ATOM 614 O O . ARG A 1 79 ? -11.106 -7.325 3.674 1.00 95.88 79 ARG A O 1
ATOM 621 N N . ALA A 1 80 ? -10.695 -6.783 5.809 1.00 95.12 80 ALA A N 1
ATOM 622 C CA . ALA A 1 80 ? -12.100 -6.601 6.166 1.00 95.12 80 ALA A CA 1
ATOM 623 C C . ALA A 1 80 ? -12.681 -5.305 5.577 1.00 95.12 80 ALA A C 1
ATOM 625 O O . ALA A 1 80 ? -13.856 -5.265 5.211 1.00 95.12 80 ALA A O 1
ATOM 626 N N . ALA A 1 81 ? -11.866 -4.253 5.488 1.00 95.81 81 ALA A N 1
ATOM 627 C CA . ALA A 1 81 ? -12.263 -2.968 4.935 1.00 95.81 81 ALA A CA 1
ATOM 628 C C . ALA A 1 81 ? -12.450 -3.016 3.411 1.00 95.81 81 ALA A C 1
ATOM 630 O O . ALA A 1 81 ? -13.376 -2.365 2.918 1.00 95.81 81 ALA A O 1
ATOM 631 N N . ASP A 1 82 ? -11.622 -3.774 2.687 1.00 95.69 82 ASP A N 1
ATOM 632 C CA . ASP A 1 82 ? -11.783 -4.031 1.254 1.00 95.69 82 ASP A CA 1
ATOM 633 C C . ASP A 1 82 ? -11.201 -5.406 0.854 1.00 95.69 82 ASP A C 1
ATOM 635 O O . ASP A 1 82 ? -9.983 -5.561 0.794 1.00 95.69 82 ASP A O 1
ATOM 639 N N . PRO A 1 83 ? -12.032 -6.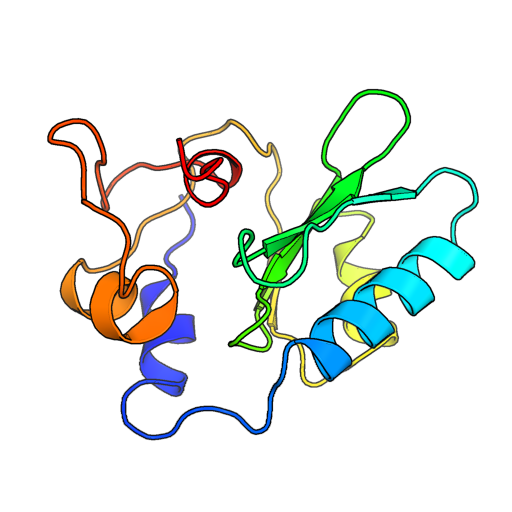417 0.539 1.00 92.44 83 PRO A N 1
ATOM 640 C CA . PRO A 1 83 ? -11.549 -7.740 0.138 1.00 92.44 83 PRO A CA 1
ATOM 641 C C . PRO A 1 83 ? -10.769 -7.772 -1.182 1.00 92.44 83 PRO A C 1
ATOM 643 O O . PRO A 1 83 ? -10.122 -8.779 -1.467 1.00 92.44 83 PRO A O 1
ATOM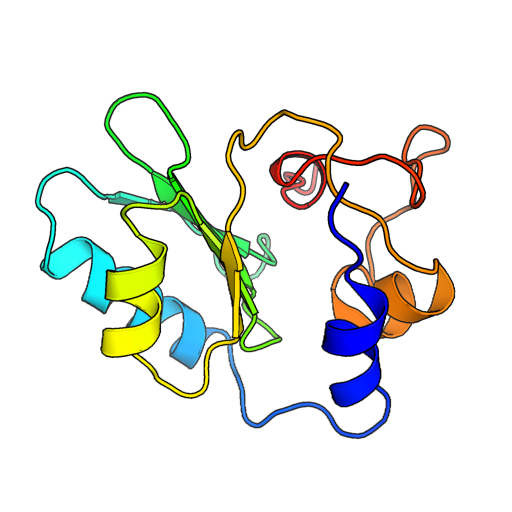 646 N N . ALA A 1 84 ? -10.852 -6.722 -2.007 1.00 91.31 84 ALA A N 1
ATOM 647 C CA . ALA A 1 84 ? -10.096 -6.637 -3.252 1.00 91.31 84 ALA A CA 1
ATOM 648 C C . ALA A 1 84 ? -8.623 -6.263 -3.018 1.00 91.31 84 ALA A C 1
ATOM 650 O O . ALA A 1 84 ? -7.800 -6.464 -3.912 1.00 91.31 84 ALA A O 1
ATOM 651 N N . VAL A 1 85 ? -8.277 -5.736 -1.834 1.00 95.38 85 VAL A N 1
ATOM 652 C CA . VAL A 1 85 ? -6.903 -5.345 -1.516 1.00 95.38 85 VAL A CA 1
ATOM 653 C C . VAL A 1 85 ? -6.051 -6.567 -1.172 1.00 95.38 85 VAL A C 1
ATOM 655 O O . VAL A 1 85 ? -6.345 -7.355 -0.270 1.00 95.38 85 VAL A O 1
ATOM 658 N N . THR A 1 86 ? -4.950 -6.723 -1.898 1.00 96.00 86 THR A N 1
ATOM 659 C CA . THR A 1 86 ? -3.900 -7.675 -1.551 1.00 96.00 86 THR A CA 1
ATOM 660 C C . THR A 1 86 ? -3.074 -7.075 -0.427 1.00 96.00 86 THR A C 1
ATOM 662 O O . THR A 1 86 ? -2.450 -6.033 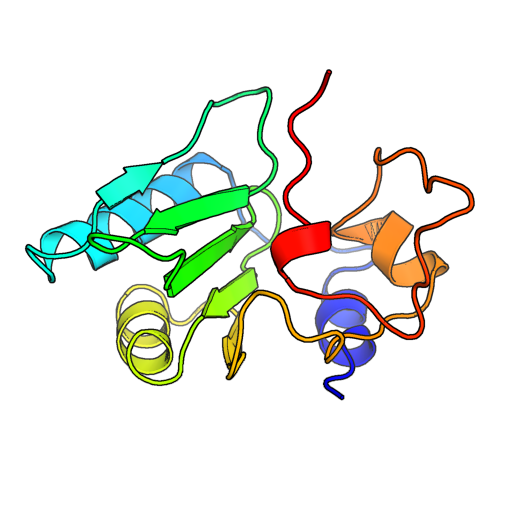-0.602 1.00 96.00 86 THR A O 1
ATOM 665 N N . VAL A 1 87 ? -3.076 -7.726 0.737 1.00 96.81 87 VAL A N 1
ATOM 666 C CA . VAL A 1 87 ? -2.298 -7.274 1.897 1.00 96.81 87 VAL A CA 1
ATOM 667 C C . VAL A 1 87 ? -1.154 -8.232 2.158 1.00 96.81 87 VAL A C 1
ATOM 669 O O . VAL A 1 87 ? -1.393 -9.416 2.440 1.00 96.81 87 VAL A O 1
ATOM 672 N N . ILE A 1 88 ? 0.058 -7.696 2.098 1.00 95.62 88 ILE A N 1
ATOM 673 C CA . ILE A 1 88 ? 1.306 -8.373 2.417 1.00 95.62 88 ILE A CA 1
ATOM 674 C C . ILE A 1 88 ? 1.681 -8.003 3.849 1.00 95.62 88 ILE A C 1
ATOM 676 O O . ILE A 1 88 ? 1.825 -6.830 4.186 1.00 95.62 88 ILE A O 1
ATOM 680 N N . ALA A 1 89 ? 1.789 -9.024 4.698 1.00 94.75 89 ALA A N 1
ATOM 681 C CA . ALA A 1 89 ? 2.211 -8.839 6.076 1.00 94.75 89 ALA A CA 1
ATOM 682 C C . ALA A 1 89 ? 3.720 -8.584 6.109 1.00 94.75 89 ALA A C 1
ATOM 684 O O . ALA A 1 89 ? 4.475 -9.418 5.608 1.00 94.75 89 ALA A O 1
ATOM 685 N N . ILE A 1 90 ? 4.138 -7.475 6.706 1.00 90.44 90 ILE A N 1
ATOM 686 C CA . ILE A 1 90 ? 5.542 -7.143 6.945 1.00 90.44 90 ILE A CA 1
ATOM 687 C C . ILE A 1 90 ? 5.775 -7.074 8.462 1.00 90.44 90 ILE A C 1
ATOM 689 O O . ILE A 1 90 ? 5.008 -6.414 9.162 1.00 90.44 90 ILE A O 1
ATOM 693 N N . PRO A 1 91 ? 6.752 -7.817 9.007 1.00 82.62 91 PRO A N 1
ATOM 694 C CA . PRO A 1 91 ? 7.003 -7.843 10.448 1.00 82.62 91 PRO A CA 1
ATOM 695 C C . PRO A 1 91 ? 7.691 -6.566 10.946 1.00 82.62 91 PRO A C 1
ATOM 697 O O . PRO A 1 91 ? 7.537 -6.215 12.112 1.00 82.62 91 PRO A O 1
ATOM 700 N N . ASP A 1 92 ? 8.437 -5.908 10.063 1.00 85.38 92 ASP A N 1
ATOM 701 C CA . ASP A 1 92 ? 9.209 -4.695 10.300 1.00 85.38 92 ASP A CA 1
ATOM 702 C C . ASP A 1 92 ? 9.228 -3.899 8.984 1.00 85.38 92 ASP A C 1
ATOM 704 O O . ASP A 1 92 ? 9.362 -4.485 7.905 1.00 85.38 92 ASP A O 1
ATOM 708 N N . TYR A 1 93 ? 9.001 -2.588 9.069 1.00 84.88 93 TYR A N 1
ATOM 709 C CA . TYR A 1 93 ? 8.898 -1.699 7.913 1.00 84.88 93 TYR A CA 1
ATOM 710 C C . TYR A 1 93 ? 10.272 -1.387 7.301 1.00 84.88 93 TYR A C 1
ATOM 712 O O . TYR A 1 93 ? 10.357 -1.194 6.086 1.00 84.88 93 TYR A O 1
ATOM 720 N N . ASP A 1 94 ? 11.321 -1.421 8.129 1.00 85.75 94 ASP A N 1
ATOM 721 C CA . ASP A 1 94 ? 12.711 -1.111 7.773 1.00 85.75 94 ASP A CA 1
ATOM 722 C C . ASP A 1 94 ? 13.551 -2.372 7.498 1.00 85.75 94 ASP A C 1
ATOM 724 O O . ASP A 1 94 ? 14.718 -2.282 7.124 1.00 85.75 94 ASP A O 1
ATOM 728 N N . ALA A 1 95 ? 12.987 -3.569 7.682 1.00 85.62 95 ALA A N 1
ATOM 729 C CA . ALA A 1 95 ? 13.692 -4.807 7.369 1.00 85.62 95 ALA A CA 1
ATOM 730 C C . ALA A 1 95 ? 13.730 -5.063 5.856 1.00 85.62 95 ALA A C 1
ATOM 732 O O . ALA A 1 95 ? 12.687 -5.057 5.198 1.00 85.62 95 ALA A O 1
ATOM 733 N N . ASP A 1 96 ? 14.917 -5.396 5.336 1.00 85.44 96 ASP A N 1
ATOM 734 C CA . ASP A 1 96 ? 15.175 -5.782 3.936 1.00 85.44 96 ASP A CA 1
ATOM 735 C C . ASP A 1 96 ? 14.603 -7.171 3.599 1.00 85.44 96 ASP A C 1
ATOM 737 O O . ASP A 1 96 ? 15.309 -8.136 3.289 1.00 85.44 96 ASP A O 1
ATOM 741 N N . ASP A 1 97 ? 13.288 -7.297 3.726 1.00 90.62 97 ASP A N 1
ATOM 742 C CA . ASP A 1 97 ? 12.560 -8.552 3.648 1.00 90.62 97 ASP A CA 1
ATOM 743 C C . ASP A 1 97 ? 11.705 -8.662 2.385 1.00 90.62 97 ASP A C 1
ATOM 745 O O . ASP A 1 97 ? 11.007 -9.663 2.229 1.00 90.62 97 ASP A O 1
ATOM 749 N N . LEU A 1 98 ? 11.756 -7.698 1.467 1.00 92.38 98 LEU A N 1
ATOM 750 C CA . LEU A 1 98 ? 11.058 -7.736 0.185 1.00 92.38 98 LEU A CA 1
ATOM 751 C C . LEU A 1 98 ? 12.030 -8.018 -0.964 1.00 92.38 98 LEU A C 1
ATOM 753 O O . LEU A 1 98 ? 13.189 -7.609 -0.958 1.00 92.38 98 LEU A O 1
ATOM 757 N N . ARG A 1 99 ? 11.523 -8.719 -1.981 1.00 94.62 99 ARG A N 1
ATOM 758 C CA . ARG A 1 99 ? 12.188 -8.884 -3.276 1.00 94.62 99 ARG A CA 1
ATOM 759 C C . ARG A 1 99 ? 11.183 -8.849 -4.418 1.00 94.62 99 ARG A C 1
ATOM 761 O O . ARG A 1 99 ? 10.028 -9.246 -4.254 1.00 94.62 99 ARG A O 1
ATOM 768 N N . GLY A 1 100 ? 11.640 -8.459 -5.599 1.00 93.12 100 GLY A N 1
ATOM 769 C CA . GLY A 1 100 ? 10.850 -8.532 -6.823 1.00 93.12 100 GLY A CA 1
ATOM 770 C C . GLY A 1 100 ? 11.715 -8.418 -8.070 1.00 93.12 100 GLY A C 1
ATOM 771 O O . GLY A 1 100 ? 12.749 -7.761 -8.077 1.00 93.12 100 GLY A O 1
ATOM 772 N N . SER A 1 101 ? 11.287 -9.051 -9.153 1.00 93.38 101 SER A N 1
ATOM 773 C CA . SER A 1 101 ? 11.920 -8.942 -10.457 1.00 93.38 101 SER A CA 1
ATOM 774 C C . SER A 1 101 ? 11.915 -7.478 -10.910 1.00 93.38 101 SER A C 1
ATOM 776 O O . SER A 1 101 ? 10.853 -6.839 -10.907 1.00 93.38 101 SER A O 1
ATOM 778 N N . PRO A 1 102 ? 13.059 -6.939 -11.364 1.00 90.00 102 PRO A N 1
ATOM 779 C CA . PRO A 1 102 ? 13.158 -5.555 -11.811 1.00 90.00 102 PRO A CA 1
ATOM 780 C C . PRO A 1 102 ? 12.127 -5.136 -12.847 1.00 90.00 102 PRO A C 1
ATOM 782 O O . PRO A 1 102 ? 11.597 -4.026 -12.805 1.00 90.00 102 PRO A O 1
ATOM 785 N N . GLU A 1 103 ? 11.832 -6.027 -13.784 1.00 89.69 103 GLU A N 1
ATOM 786 C CA . GLU A 1 103 ? 10.865 -5.799 -14.845 1.00 89.69 103 GLU A CA 1
ATOM 787 C C . GLU A 1 103 ? 9.446 -5.675 -14.285 1.00 89.69 103 GLU A C 1
ATOM 789 O O . GLU A 1 103 ? 8.681 -4.827 -14.742 1.00 89.69 103 GLU A O 1
ATOM 794 N N . LEU A 1 104 ? 9.099 -6.483 -13.278 1.00 91.50 104 LEU A N 1
ATOM 795 C CA . LEU A 1 104 ? 7.779 -6.455 -12.649 1.00 91.50 104 LEU A CA 1
ATOM 796 C C . LEU A 1 104 ? 7.607 -5.214 -11.784 1.00 91.50 104 LEU A C 1
ATOM 798 O O . LEU A 1 104 ? 6.590 -4.536 -11.911 1.00 91.50 104 LEU A O 1
ATOM 802 N N . LEU A 1 105 ? 8.608 -4.876 -10.971 1.00 90.31 105 LEU A N 1
ATOM 803 C CA . LEU A 1 105 ? 8.607 -3.659 -10.161 1.00 90.31 105 LEU A CA 1
ATOM 804 C C . LEU A 1 105 ? 8.419 -2.414 -11.043 1.00 90.31 105 LEU A C 1
ATOM 806 O O . LEU A 1 105 ? 7.511 -1.622 -10.798 1.00 90.31 105 LEU A O 1
ATOM 810 N N . ARG A 1 106 ? 9.182 -2.297 -12.140 1.00 87.31 106 ARG A N 1
ATOM 811 C CA . ARG A 1 106 ? 9.050 -1.188 -13.107 1.00 87.31 106 ARG A CA 1
ATOM 812 C C . ARG A 1 106 ? 7.732 -1.187 -13.870 1.00 87.31 106 ARG A C 1
ATOM 814 O O . ARG A 1 106 ? 7.224 -0.127 -14.212 1.00 87.31 106 ARG A O 1
ATOM 821 N N . ALA A 1 107 ? 7.168 -2.350 -14.175 1.00 88.31 107 ALA A N 1
ATOM 822 C CA . ALA A 1 107 ? 5.871 -2.410 -14.843 1.00 88.31 107 ALA A CA 1
ATOM 823 C C . ALA A 1 107 ? 4.704 -2.079 -13.900 1.00 88.31 107 ALA A C 1
ATOM 825 O O . ALA A 1 107 ? 3.596 -1.843 -14.380 1.00 88.31 107 ALA A O 1
ATOM 826 N N . THR A 1 108 ? 4.933 -2.087 -12.582 1.00 90.06 108 THR A N 1
ATOM 827 C CA . THR A 1 108 ? 3.874 -1.964 -11.580 1.00 90.06 108 THR A CA 1
ATOM 828 C C . THR A 1 108 ? 4.130 -0.833 -10.591 1.00 90.06 108 THR A C 1
ATOM 830 O O . THR A 1 108 ? 3.745 0.304 -10.856 1.00 90.06 108 THR A O 1
ATOM 833 N N . ILE A 1 109 ? 4.729 -1.150 -9.449 1.00 86.62 109 ILE A N 1
ATOM 834 C CA . ILE A 1 109 ? 4.725 -0.327 -8.242 1.00 86.62 109 ILE A CA 1
ATOM 835 C C . ILE A 1 109 ? 5.900 0.651 -8.150 1.00 86.62 109 ILE A C 1
ATOM 837 O O . ILE A 1 109 ? 5.908 1.492 -7.266 1.00 86.62 109 ILE A O 1
ATOM 841 N N . LEU A 1 110 ? 6.862 0.563 -9.075 1.00 85.12 110 LEU A N 1
ATOM 842 C CA . LEU A 1 110 ? 8.026 1.448 -9.190 1.00 85.12 110 LEU A CA 1
ATOM 843 C C . LEU A 1 110 ? 8.264 1.911 -10.652 1.00 85.12 110 LEU A C 1
ATOM 845 O O . LEU A 1 110 ? 9.376 1.764 -11.166 1.00 85.12 110 LEU A O 1
ATOM 849 N N . PRO A 1 111 ? 7.258 2.439 -11.382 1.00 74.88 111 PRO A N 1
ATOM 850 C CA . PRO A 1 111 ? 7.382 2.707 -12.817 1.00 74.88 111 PRO A CA 1
ATOM 851 C C . PRO A 1 111 ? 8.173 3.971 -13.149 1.00 74.88 111 PRO A C 1
ATOM 853 O O . PRO A 1 111 ? 8.667 4.114 -14.269 1.00 74.88 111 PRO A O 1
ATOM 856 N N . HIS A 1 112 ? 8.277 4.896 -12.196 1.00 67.00 112 HIS A N 1
ATOM 857 C CA . HIS A 1 112 ? 8.897 6.208 -12.389 1.00 67.00 112 HIS A CA 1
ATOM 858 C C . HIS A 1 112 ? 10.035 6.484 -11.414 1.00 67.00 112 HIS A C 1
ATOM 860 O O . HIS A 1 112 ? 10.676 7.527 -11.519 1.00 67.00 112 HIS A O 1
ATOM 866 N N . LEU A 1 113 ? 10.303 5.557 -10.494 1.00 63.22 113 LEU A N 1
ATOM 867 C CA . LEU A 1 113 ? 11.376 5.729 -9.536 1.00 63.22 113 LEU A CA 1
ATOM 868 C C . LEU A 1 113 ? 12.722 5.662 -10.265 1.00 63.22 113 LEU A C 1
ATOM 870 O O . LEU A 1 113 ? 12.971 4.689 -10.989 1.00 63.22 113 LEU A O 1
ATOM 874 N N . PRO A 1 114 ? 13.592 6.681 -10.128 1.00 59.75 114 PRO A N 1
ATOM 875 C CA . PRO A 1 114 ? 14.990 6.502 -10.453 1.00 59.75 114 PRO A CA 1
ATOM 876 C C . PRO A 1 114 ? 15.487 5.409 -9.516 1.00 59.75 114 PRO A C 1
ATOM 878 O O . PRO A 1 114 ? 15.564 5.607 -8.310 1.00 59.75 114 PRO A O 1
ATOM 881 N N . TRP A 1 115 ? 15.755 4.227 -10.065 1.00 64.31 115 TRP A N 1
ATOM 882 C CA . TRP A 1 115 ? 16.520 3.223 -9.346 1.00 64.31 115 TRP A CA 1
ATOM 883 C C . TRP A 1 115 ? 17.857 3.898 -9.056 1.00 64.31 115 TRP A C 1
ATOM 885 O O . TRP A 1 115 ? 18.653 4.077 -9.980 1.00 64.31 115 TRP A O 1
ATOM 895 N N . SER A 1 116 ? 18.058 4.388 -7.833 1.00 63.75 116 SER A N 1
ATOM 896 C CA . SER A 1 116 ? 19.394 4.775 -7.407 1.00 63.75 116 SER A CA 1
ATOM 897 C C . SER A 1 116 ? 20.288 3.546 -7.567 1.00 63.75 116 SER A C 1
ATOM 899 O O . SER A 1 116 ? 19.806 2.410 -7.521 1.00 63.75 116 SER A O 1
ATOM 901 N N . ASP A 1 117 ? 21.592 3.750 -7.749 1.00 59.91 117 ASP A N 1
ATOM 902 C CA . ASP A 1 117 ? 22.543 2.628 -7.780 1.00 59.91 117 ASP A CA 1
ATOM 903 C C . ASP A 1 117 ? 22.497 1.793 -6.477 1.00 59.91 117 ASP A C 1
ATOM 905 O O . ASP A 1 117 ? 22.988 0.667 -6.452 1.00 59.91 117 ASP A O 1
ATOM 909 N N . ASP A 1 118 ? 21.868 2.332 -5.425 1.00 69.31 118 ASP A N 1
ATOM 910 C CA . ASP A 1 118 ? 21.721 1.729 -4.104 1.00 69.31 118 ASP A CA 1
ATOM 911 C C . ASP A 1 118 ? 20.431 0.898 -3.925 1.00 69.31 118 ASP A C 1
ATOM 913 O O . ASP A 1 118 ? 20.328 0.167 -2.944 1.00 69.31 118 ASP A O 1
ATOM 917 N N . PHE A 1 119 ? 19.451 0.963 -4.841 1.00 82.75 119 PHE A N 1
ATOM 918 C CA . PHE A 1 119 ? 18.245 0.127 -4.740 1.00 82.75 119 PHE A CA 1
ATOM 919 C C . PHE A 1 119 ? 18.530 -1.309 -5.212 1.00 82.75 119 PHE A C 1
ATOM 921 O O . PHE A 1 119 ? 18.696 -1.553 -6.413 1.00 82.75 119 PHE A O 1
ATOM 928 N N . ASP A 1 120 ? 18.536 -2.272 -4.281 1.00 87.00 120 ASP A N 1
ATOM 929 C CA . ASP A 1 120 ? 18.631 -3.701 -4.597 1.00 87.00 120 ASP A CA 1
ATOM 930 C C . ASP A 1 120 ? 17.227 -4.338 -4.691 1.00 87.00 120 ASP A C 1
ATOM 932 O O . ASP A 1 120 ? 16.591 -4.615 -3.676 1.00 87.00 120 ASP A O 1
ATOM 936 N N . PRO A 1 121 ? 16.728 -4.676 -5.893 1.00 87.69 121 PRO A N 1
ATOM 937 C CA . PRO A 1 121 ? 15.444 -5.368 -6.054 1.00 87.69 121 PRO A CA 1
ATOM 938 C C . PRO A 1 121 ? 15.414 -6.771 -5.424 1.00 87.69 121 PRO A C 1
ATOM 940 O O . PRO A 1 121 ? 14.342 -7.367 -5.288 1.00 87.69 121 PRO A O 1
ATOM 943 N N . GLY A 1 122 ? 16.581 -7.331 -5.091 1.00 89.25 122 GLY A N 1
ATOM 944 C CA . GLY A 1 122 ? 16.721 -8.591 -4.375 1.00 89.25 122 GLY A CA 1
ATOM 945 C C . GLY A 1 122 ? 16.582 -8.467 -2.858 1.00 89.25 122 GLY A C 1
ATOM 946 O O . GLY A 1 122 ? 16.276 -9.485 -2.238 1.00 89.25 122 GLY A O 1
ATOM 947 N N . HIS A 1 123 ? 16.795 -7.275 -2.289 1.00 90.50 123 HIS A N 1
ATOM 948 C CA . HIS A 1 123 ? 16.757 -6.999 -0.850 1.00 90.50 123 HIS A CA 1
ATOM 949 C C . HIS A 1 123 ? 16.379 -5.532 -0.619 1.00 90.50 123 HIS A C 1
ATOM 951 O O . HIS A 1 123 ? 17.232 -4.651 -0.697 1.00 90.50 123 HIS A O 1
ATOM 957 N N . PHE A 1 124 ? 15.104 -5.276 -0.341 1.00 89.75 124 PHE A N 1
ATOM 958 C CA . PHE A 1 124 ? 14.635 -3.944 0.036 1.00 89.75 124 PHE A CA 1
ATOM 959 C C . PHE A 1 124 ? 13.555 -4.029 1.114 1.00 89.75 124 PHE A C 1
ATOM 961 O O . PHE A 1 124 ? 12.920 -5.070 1.316 1.00 89.75 124 PHE A O 1
ATOM 968 N N . SER A 1 125 ? 13.354 -2.923 1.810 1.00 89.62 125 SER A N 1
ATOM 969 C CA . SER A 1 125 ? 12.356 -2.740 2.856 1.00 89.62 125 SER A CA 1
ATOM 970 C C . SER A 1 125 ? 11.081 -2.086 2.312 1.00 89.62 125 SER A C 1
ATOM 972 O O . SER A 1 125 ? 11.040 -1.551 1.203 1.00 89.62 125 SER A O 1
ATOM 974 N N . ALA A 1 126 ? 9.991 -2.102 3.082 1.00 88.31 126 ALA A N 1
ATOM 975 C CA . ALA A 1 126 ? 8.803 -1.335 2.698 1.00 88.31 126 ALA A CA 1
ATOM 976 C C . ALA A 1 126 ? 9.051 0.182 2.801 1.00 88.31 126 ALA A C 1
ATOM 978 O O . ALA A 1 126 ? 8.417 0.957 2.077 1.00 88.31 126 ALA A O 1
ATOM 979 N N . ALA A 1 127 ? 9.992 0.601 3.654 1.00 86.38 127 ALA A N 1
ATOM 980 C CA . ALA A 1 127 ? 10.470 1.976 3.741 1.00 86.38 127 ALA A CA 1
ATOM 981 C C . ALA A 1 127 ? 11.080 2.467 2.429 1.00 86.38 127 ALA A C 1
ATOM 983 O O . ALA A 1 127 ? 10.737 3.565 1.993 1.00 86.38 127 ALA A O 1
ATOM 984 N N . ASP A 1 128 ? 11.842 1.623 1.731 1.00 84.25 128 ASP A N 1
ATOM 985 C CA . ASP A 1 128 ? 12.432 1.963 0.429 1.00 84.25 128 ASP A CA 1
ATOM 986 C C . ASP A 1 128 ? 11.390 2.225 -0.664 1.00 84.25 128 ASP A C 1
ATOM 988 O O . ASP A 1 128 ? 11.709 2.770 -1.711 1.00 84.25 128 ASP A O 1
ATOM 992 N N . LEU A 1 129 ? 10.126 1.842 -0.473 1.00 81.25 129 LEU A N 1
ATOM 993 C CA . LEU A 1 129 ? 9.064 2.147 -1.438 1.00 81.25 129 LEU A CA 1
ATOM 994 C C . LEU A 1 129 ? 8.464 3.540 -1.230 1.00 81.25 129 LEU A C 1
ATOM 996 O O . LEU A 1 129 ? 7.751 4.042 -2.103 1.00 81.25 129 LEU A O 1
ATOM 1000 N N . PHE A 1 130 ? 8.743 4.158 -0.084 1.00 74.00 130 PHE A N 1
ATOM 1001 C CA . PHE A 1 130 ? 8.315 5.502 0.247 1.00 74.00 130 PHE A CA 1
ATOM 1002 C C . PHE A 1 130 ? 9.477 6.477 0.019 1.00 74.00 130 PHE A C 1
ATOM 1004 O O . PHE A 1 130 ? 10.280 6.731 0.911 1.00 74.00 130 PHE A O 1
ATOM 1011 N N . PHE A 1 131 ? 9.557 7.047 -1.180 1.00 61.97 131 PHE A N 1
ATOM 1012 C CA . PHE A 1 131 ? 10.474 8.150 -1.454 1.00 61.97 131 PHE A CA 1
ATOM 1013 C C . PHE A 1 131 ? 9.725 9.475 -1.373 1.00 61.97 131 PHE A C 1
ATOM 1015 O O . PHE A 1 131 ? 8.755 9.677 -2.099 1.00 61.97 131 PHE A O 1
ATOM 1022 N N . GLU A 1 132 ? 10.217 10.394 -0.543 1.00 44.62 132 GLU A N 1
ATOM 1023 C CA . GLU A 1 132 ? 9.923 11.811 -0.735 1.00 44.62 132 GLU A CA 1
ATOM 1024 C C . GLU A 1 132 ? 10.548 12.213 -2.075 1.00 44.62 132 GLU A C 1
ATOM 1026 O O . GLU A 1 132 ? 11.762 12.095 -2.271 1.00 44.62 132 GLU A O 1
ATOM 1031 N N . SER A 1 133 ? 9.722 12.627 -3.033 1.00 37.50 133 SER A N 1
ATOM 1032 C CA . SER A 1 133 ? 10.206 13.282 -4.243 1.00 37.50 133 SER A CA 1
ATOM 1033 C C . SER A 1 133 ? 10.924 14.569 -3.836 1.00 37.50 133 SER A C 1
ATOM 1035 O O . SER A 1 133 ? 10.277 15.568 -3.525 1.00 37.50 133 SER A O 1
ATOM 1037 N N . VAL A 1 134 ? 12.258 14.516 -3.783 1.00 34.78 134 VAL A N 1
ATOM 1038 C CA . VAL A 1 134 ? 13.135 15.687 -3.612 1.00 34.78 134 VAL A CA 1
ATOM 1039 C C . VAL A 1 134 ? 13.014 16.657 -4.780 1.00 34.78 134 VAL A C 1
ATOM 1041 O O . VAL A 1 134 ? 12.941 16.186 -5.940 1.00 34.78 134 VAL A O 1
#

Sequence (134 aa):
MIDLDDTLRAWVGSPPEWSSAAAERLAKRVAAGDDQLAVSWEPGDDEWIRLAGDDDVRATVHVRYPLAFADHELVAKLRAADPAVTVIAIPDYDADDLRGSPELLRATILPHLPWSDDFDPGHFSAADLFFESV